Protein AF-A0A822E189-F1 (afdb_monomer_lite)

pLDDT: mean 91.81, std 8.19, range [58.28, 98.31]

Foldseek 3Di:
DVLLVVLVVVVVPDDDAREDDDDADLVVLVVVVVSPHPYYHYPNVVSNVVSCVVVVHDDDDPPDDDDDDPDQAADQAFWWWAFDVFWIWTPGAYAAQWAWAWEDPDPRGITTDTDGFDPVDPCNGVPDRDLVSNVRNVHISGRD

Structure (mmCIF, N/CA/C/O backbone):
data_AF-A0A822E189-F1
#
_entry.id   AF-A0A822E189-F1
#
loop_
_atom_site.group_PDB
_atom_site.id
_atom_site.type_symbol
_atom_site.label_atom_id
_atom_site.label_alt_id
_atom_site.label_comp_id
_atom_site.label_asym_id
_atom_site.label_entity_id
_atom_site.label_seq_id
_atom_site.pdbx_PDB_ins_code
_atom_site.Cartn_x
_atom_site.Cartn_y
_atom_site.Cartn_z
_atom_site.occupancy
_atom_site.B_iso_or_equiv
_atom_site.auth_seq_id
_atom_site.auth_comp_id
_atom_site.auth_asym_id
_atom_site.auth_atom_id
_atom_site.pdbx_PDB_model_num
ATOM 1 N N . THR A 1 1 ? -24.308 -8.164 5.804 1.00 79.94 1 THR A N 1
ATOM 2 C CA . THR A 1 1 ? -24.429 -6.804 5.220 1.00 79.94 1 THR A CA 1
ATOM 3 C C . THR A 1 1 ? -23.172 -6.501 4.416 1.00 79.94 1 THR A C 1
ATOM 5 O O . THR A 1 1 ? -22.226 -7.279 4.508 1.00 79.94 1 THR A O 1
ATOM 8 N N . GLY A 1 2 ? -23.128 -5.409 3.641 1.00 88.56 2 GLY A N 1
ATOM 9 C CA . GLY A 1 2 ? -21.938 -5.063 2.842 1.00 88.56 2 GLY A CA 1
ATOM 10 C C . GLY A 1 2 ? -20.658 -4.938 3.682 1.00 88.56 2 GLY A C 1
ATOM 11 O O . GLY A 1 2 ? -19.605 -5.427 3.291 1.00 88.56 2 GLY A O 1
ATOM 12 N N . ILE A 1 3 ? -20.764 -4.406 4.904 1.00 92.38 3 ILE A N 1
ATOM 13 C CA . ILE A 1 3 ? -19.620 -4.306 5.821 1.00 92.38 3 ILE A CA 1
ATOM 14 C C . ILE A 1 3 ? -19.108 -5.677 6.292 1.00 92.38 3 ILE A C 1
ATOM 16 O O . ILE A 1 3 ? -17.900 -5.868 6.369 1.00 92.38 3 ILE A O 1
ATOM 20 N N . SER A 1 4 ? -19.983 -6.665 6.524 1.00 92.81 4 SER A N 1
ATOM 21 C CA . SER A 1 4 ? -19.558 -8.035 6.866 1.00 92.81 4 SER A CA 1
ATOM 22 C C . SER A 1 4 ? -18.745 -8.674 5.738 1.00 92.81 4 SER A C 1
ATOM 24 O O . SER A 1 4 ? -17.729 -9.311 5.998 1.00 92.81 4 SER A O 1
ATOM 26 N N . GLN A 1 5 ? -19.164 -8.469 4.485 1.00 93.50 5 GLN A N 1
ATOM 27 C CA . GLN A 1 5 ? -18.428 -8.948 3.312 1.00 93.50 5 GLN A CA 1
ATOM 28 C C . GLN A 1 5 ? -17.076 -8.241 3.178 1.00 93.50 5 GLN A C 1
ATOM 30 O O . GLN A 1 5 ? -16.071 -8.901 2.944 1.00 93.50 5 GLN A O 1
ATOM 35 N N . SER A 1 6 ? -17.033 -6.925 3.401 1.00 92.06 6 SER A N 1
ATOM 36 C CA . SER A 1 6 ? -15.792 -6.139 3.363 1.00 92.06 6 SER A CA 1
ATOM 37 C C . SER A 1 6 ? -14.783 -6.597 4.422 1.00 92.06 6 SER A C 1
ATOM 39 O O . SER A 1 6 ? -13.588 -6.722 4.148 1.00 92.06 6 SER A O 1
ATOM 41 N N . VAL A 1 7 ? -15.252 -6.892 5.641 1.00 94.12 7 VAL A N 1
ATOM 42 C CA . VAL A 1 7 ? -14.399 -7.423 6.715 1.00 94.12 7 VAL A CA 1
ATOM 43 C C . VAL A 1 7 ? -13.891 -8.825 6.387 1.00 94.12 7 VAL A C 1
ATOM 45 O O . VAL A 1 7 ? -12.692 -9.069 6.514 1.00 94.12 7 VAL A O 1
ATOM 48 N N . ALA A 1 8 ? -14.752 -9.710 5.879 1.00 92.44 8 ALA A N 1
ATOM 49 C CA . ALA A 1 8 ? -14.339 -11.040 5.434 1.00 92.44 8 ALA A CA 1
ATOM 50 C C . ALA A 1 8 ? -13.317 -10.978 4.285 1.00 92.44 8 ALA A C 1
ATOM 52 O O . ALA A 1 8 ? -12.293 -11.655 4.329 1.00 92.44 8 ALA A O 1
ATOM 53 N N . GLY A 1 9 ? -13.545 -10.118 3.289 1.00 91.06 9 GLY A N 1
ATOM 54 C CA . GLY A 1 9 ? -12.630 -9.916 2.167 1.00 91.06 9 GLY A CA 1
ATOM 55 C C . GLY A 1 9 ? -11.254 -9.432 2.619 1.00 91.06 9 GLY A C 1
ATOM 56 O O . GLY A 1 9 ? -10.228 -9.952 2.184 1.00 91.06 9 GLY A O 1
ATOM 57 N N . LYS A 1 10 ? -11.215 -8.496 3.570 1.00 88.75 10 LYS A N 1
ATOM 58 C CA . LYS A 1 10 ? -9.965 -8.033 4.175 1.00 88.75 10 LYS A CA 1
ATOM 59 C C . LYS A 1 10 ? -9.236 -9.130 4.948 1.00 88.75 10 LYS A C 1
ATOM 61 O O . LYS A 1 10 ? -8.020 -9.239 4.818 1.00 88.75 10 LYS A O 1
ATOM 66 N N . ALA A 1 11 ? -9.959 -9.938 5.725 1.00 86.62 11 ALA A N 1
ATOM 67 C CA . ALA A 1 11 ? -9.387 -11.100 6.406 1.00 86.62 11 ALA A CA 1
ATOM 68 C C . ALA A 1 11 ? -8.828 -12.133 5.406 1.00 86.62 11 ALA A C 1
ATOM 70 O O . ALA A 1 11 ? -7.838 -12.794 5.698 1.00 86.62 11 ALA A O 1
ATOM 71 N N . ALA A 1 12 ? -9.403 -12.205 4.201 1.00 89.19 12 ALA A N 1
ATOM 72 C CA . ALA A 1 12 ? -8.918 -13.007 3.078 1.00 89.19 12 ALA A CA 1
ATOM 73 C C . ALA A 1 12 ? -7.797 -12.333 2.251 1.00 89.19 12 ALA A C 1
ATOM 75 O O . ALA A 1 12 ? -7.425 -12.841 1.195 1.00 89.19 12 ALA A O 1
ATOM 76 N N . GLY A 1 13 ? -7.251 -11.199 2.703 1.00 81.06 13 GLY A N 1
ATOM 77 C CA . GLY A 1 13 ? -6.110 -10.531 2.069 1.00 81.06 13 GLY A CA 1
ATOM 78 C C . GLY A 1 13 ? -6.461 -9.437 1.059 1.00 81.06 13 GLY A C 1
ATOM 79 O O . GLY A 1 13 ? -5.559 -8.888 0.432 1.00 81.06 13 GLY A O 1
ATOM 80 N N . GLN A 1 14 ? -7.736 -9.065 0.903 1.00 84.25 14 GLN A N 1
ATOM 81 C CA . GLN A 1 14 ? -8.094 -7.923 0.058 1.00 84.25 14 GLN A CA 1
ATOM 82 C C . GLN A 1 14 ? -7.560 -6.609 0.643 1.00 84.25 14 GLN A C 1
ATOM 84 O O . GLN A 1 14 ? -7.594 -6.361 1.852 1.00 84.25 14 GLN A O 1
ATOM 89 N N . HIS A 1 15 ? -7.091 -5.723 -0.230 1.00 80.75 15 HIS A N 1
ATOM 90 C CA . HIS A 1 15 ? -6.646 -4.393 0.163 1.00 80.75 15 HIS A CA 1
ATOM 91 C C . HIS A 1 15 ? -7.840 -3.435 0.230 1.00 80.75 15 HIS A C 1
ATOM 93 O O . HIS A 1 15 ? -8.680 -3.404 -0.662 1.00 80.75 15 HIS A O 1
ATOM 99 N N . GLY A 1 16 ? -7.917 -2.659 1.307 1.00 81.12 16 GLY A N 1
ATOM 100 C CA . GLY A 1 16 ? -9.051 -1.787 1.602 1.00 81.12 16 GLY A CA 1
ATOM 101 C C . GLY A 1 16 ? -9.121 -1.457 3.089 1.00 81.12 16 GLY A C 1
ATOM 102 O O . GLY A 1 16 ? -8.596 -2.216 3.918 1.00 81.12 16 GLY A O 1
ATOM 103 N N . MET A 1 17 ? -9.722 -0.309 3.403 1.00 85.19 17 MET A N 1
ATOM 104 C CA . MET A 1 17 ? -10.066 0.087 4.766 1.00 85.19 17 MET A CA 1
ATOM 105 C C . MET A 1 17 ? -11.552 -0.163 4.992 1.00 85.19 17 MET A C 1
ATOM 107 O O . MET A 1 17 ? -12.384 0.304 4.220 1.00 85.19 17 MET A O 1
ATOM 111 N N . ASN A 1 18 ? -11.881 -0.852 6.079 1.00 91.69 18 ASN A N 1
ATOM 112 C CA . ASN A 1 18 ? -13.267 -1.106 6.453 1.00 91.69 18 ASN A CA 1
ATOM 113 C C . ASN A 1 18 ? -13.635 -0.199 7.620 1.00 91.69 18 ASN A C 1
ATOM 115 O O . ASN A 1 18 ? -13.180 -0.431 8.739 1.00 91.69 18 ASN A O 1
ATOM 119 N N . TYR A 1 19 ? -14.456 0.817 7.378 1.00 93.81 19 TYR A N 1
ATOM 120 C CA . TYR A 1 19 ? -14.950 1.704 8.427 1.00 93.81 19 TYR A CA 1
ATOM 121 C C . TYR A 1 19 ? -16.462 1.886 8.324 1.00 93.81 19 TYR A C 1
ATOM 123 O O . TYR A 1 19 ? -17.064 1.638 7.279 1.00 93.81 19 TYR A O 1
ATOM 131 N N . ILE A 1 20 ? -17.083 2.295 9.427 1.00 94.88 20 ILE A N 1
ATOM 132 C CA . ILE A 1 20 ? -18.528 2.504 9.509 1.00 94.88 20 ILE A CA 1
ATOM 133 C C . ILE A 1 20 ? -18.855 3.853 10.147 1.00 94.88 20 ILE A C 1
ATOM 135 O O . ILE A 1 20 ? -18.176 4.303 11.072 1.00 94.88 20 ILE A O 1
ATOM 139 N N . TRP A 1 21 ? -19.901 4.495 9.633 1.00 92.81 21 TRP A N 1
ATOM 140 C CA . TRP A 1 21 ? -20.353 5.821 10.037 1.00 92.81 21 TRP A CA 1
ATOM 141 C C . TRP A 1 21 ? -21.891 5.913 9.965 1.00 92.81 21 TRP A C 1
ATOM 143 O O . TRP A 1 21 ? -22.510 5.163 9.215 1.00 92.81 21 TRP A O 1
ATOM 153 N N . THR A 1 22 ? -22.567 6.777 10.723 1.00 95.62 22 THR A N 1
ATOM 154 C CA . THR A 1 22 ? -22.139 7.351 12.011 1.00 95.62 22 THR A CA 1
ATOM 155 C C . THR A 1 22 ? -22.736 6.501 13.129 1.00 95.62 22 THR A C 1
ATOM 157 O O . THR A 1 22 ? -23.950 6.303 13.176 1.00 95.62 22 THR A O 1
ATOM 160 N N . LEU A 1 23 ? -21.904 5.968 14.026 1.00 95.88 23 LEU A N 1
ATOM 161 C CA . LEU A 1 23 ? -22.376 5.135 15.136 1.00 95.88 23 LEU A CA 1
ATOM 162 C C . LEU A 1 23 ? -22.300 5.899 16.450 1.00 95.88 23 LEU A C 1
ATOM 164 O O . LEU A 1 23 ? -21.212 6.102 16.966 1.00 95.88 23 LEU A O 1
ATOM 168 N N . ASP A 1 24 ? -23.444 6.237 17.039 1.00 97.56 24 ASP A N 1
ATOM 169 C CA . ASP A 1 24 ? -23.499 6.944 18.332 1.00 97.56 24 ASP A CA 1
ATOM 170 C C . ASP A 1 24 ? -23.995 6.059 19.489 1.00 97.56 24 ASP A C 1
ATOM 172 O O . ASP A 1 24 ? -23.902 6.424 20.662 1.00 97.56 24 ASP A O 1
ATOM 176 N N . LYS A 1 25 ? -24.475 4.846 19.181 1.00 97.88 25 LYS A N 1
ATOM 177 C CA . LYS A 1 25 ? -24.957 3.867 20.164 1.00 97.88 25 LYS A CA 1
ATOM 178 C C . LYS A 1 25 ? -23.843 2.898 20.572 1.00 97.88 25 LYS A C 1
ATOM 180 O O . LYS A 1 25 ? -23.323 2.165 19.730 1.00 97.88 25 LYS A O 1
ATOM 185 N N . LYS A 1 26 ? -23.559 2.801 21.881 1.00 97.62 26 LYS A N 1
ATOM 186 C CA . LYS A 1 26 ? -22.520 1.910 22.452 1.00 97.62 26 LYS A CA 1
ATOM 187 C C . LYS A 1 26 ? -22.630 0.462 21.963 1.00 97.62 26 LYS A C 1
ATOM 189 O O . LYS A 1 26 ? -21.626 -0.140 21.599 1.00 97.62 26 LYS A O 1
ATOM 194 N N . SER A 1 27 ? -23.839 -0.107 21.956 1.00 97.62 27 SER A N 1
ATOM 195 C CA . SER A 1 27 ? -24.045 -1.506 21.552 1.00 97.62 27 SER A CA 1
ATOM 196 C C . SER A 1 27 ? -23.746 -1.730 20.069 1.00 97.62 27 SER A C 1
ATOM 198 O O . SER A 1 27 ? -23.176 -2.755 19.706 1.00 97.62 27 SER A O 1
ATOM 200 N N . SER A 1 28 ? -24.074 -0.755 19.217 1.00 96.88 28 SER A N 1
ATOM 201 C CA . SER A 1 28 ? -23.742 -0.800 17.794 1.00 96.88 28 SER A CA 1
ATOM 202 C C . SER A 1 28 ? -22.234 -0.694 17.587 1.00 96.88 28 SER A C 1
ATOM 204 O O . SER A 1 28 ? -21.678 -1.522 16.878 1.00 96.88 28 SER A O 1
ATOM 206 N N . MET A 1 29 ? -21.557 0.246 18.260 1.00 97.50 29 MET A N 1
ATOM 207 C CA . MET A 1 29 ? -20.091 0.336 18.215 1.00 97.50 29 MET A CA 1
ATOM 208 C C . MET A 1 29 ? -19.442 -0.999 18.595 1.00 97.50 29 MET A C 1
ATOM 210 O O . MET A 1 29 ? -18.617 -1.501 17.841 1.00 97.50 29 MET A O 1
ATOM 214 N N . ARG A 1 30 ? -19.863 -1.608 19.715 1.00 97.38 30 ARG A N 1
ATOM 215 C CA . ARG A 1 30 ? -19.344 -2.909 20.170 1.00 97.38 30 ARG A CA 1
ATOM 216 C C . ARG A 1 30 ? -19.500 -3.980 19.095 1.00 97.38 30 ARG A C 1
ATOM 218 O O . ARG A 1 30 ? -18.518 -4.625 18.756 1.00 97.38 30 ARG A O 1
ATOM 225 N N . THR A 1 31 ? -20.700 -4.099 18.531 1.00 96.81 31 THR A N 1
ATOM 226 C CA . THR A 1 31 ? -21.009 -5.093 17.490 1.00 96.81 31 THR A CA 1
ATOM 227 C C . THR A 1 31 ? -20.049 -4.979 16.303 1.00 96.81 31 THR A C 1
ATOM 229 O O . THR A 1 31 ? -19.565 -5.982 15.793 1.00 96.81 31 THR A O 1
ATOM 232 N N . TYR A 1 32 ? -19.743 -3.756 15.859 1.00 96.44 32 TYR A N 1
ATOM 233 C CA . TYR A 1 32 ? -18.857 -3.553 14.712 1.00 96.44 32 TYR A CA 1
ATOM 234 C C . TYR A 1 32 ? -17.369 -3.674 15.059 1.00 96.44 32 TYR A C 1
ATOM 236 O O . TYR A 1 32 ? -16.603 -4.143 14.218 1.00 96.44 32 TYR A O 1
ATOM 244 N N . ILE A 1 33 ? -16.961 -3.330 16.285 1.00 95.19 33 ILE A N 1
ATOM 245 C CA . ILE A 1 33 ? -15.609 -3.636 16.779 1.00 95.19 33 ILE A CA 1
ATOM 246 C C . ILE A 1 33 ? -15.401 -5.156 16.809 1.00 95.19 33 ILE A C 1
ATOM 248 O O . ILE A 1 33 ? -14.406 -5.634 16.278 1.00 95.19 33 ILE A O 1
ATOM 252 N N . GLU A 1 34 ? -16.355 -5.914 17.359 1.00 95.19 34 GLU A N 1
ATOM 253 C CA . GLU A 1 34 ? -16.320 -7.387 17.397 1.00 95.19 34 GLU A CA 1
ATOM 254 C C . GLU A 1 34 ? -16.336 -8.003 15.997 1.00 95.19 34 GLU A C 1
ATOM 256 O O . GLU A 1 34 ? -15.666 -9.004 15.758 1.00 95.19 34 GLU A O 1
ATOM 261 N N . LEU A 1 35 ? -17.048 -7.380 15.053 1.00 95.31 35 LEU A N 1
ATOM 262 C CA . LEU A 1 35 ? -17.024 -7.801 13.655 1.00 95.31 35 LEU A CA 1
ATOM 263 C C . LEU A 1 35 ? -15.629 -7.655 13.030 1.00 95.31 35 LEU A C 1
ATOM 265 O O . LEU A 1 35 ? -15.321 -8.409 12.116 1.00 95.31 35 LEU A O 1
ATOM 269 N N . GLY A 1 36 ? -14.803 -6.711 13.496 1.00 93.31 36 GLY A N 1
ATOM 270 C CA . GLY A 1 36 ? -13.459 -6.456 12.970 1.00 93.31 36 GLY A CA 1
ATOM 271 C C . GLY A 1 36 ? -13.362 -5.270 12.006 1.00 93.31 36 GLY A C 1
ATOM 272 O O . GLY A 1 36 ? -12.503 -5.262 11.120 1.00 93.31 36 GLY A O 1
ATOM 273 N N . VAL A 1 37 ? -14.233 -4.258 12.133 1.00 94.75 37 VAL A N 1
ATOM 274 C CA . VAL A 1 37 ? -14.027 -2.996 11.399 1.00 94.75 37 VAL A CA 1
ATOM 275 C C . VAL A 1 37 ? -12.755 -2.294 11.890 1.00 94.75 37 VAL A C 1
ATOM 277 O O . VAL A 1 37 ? -12.406 -2.357 13.064 1.00 94.75 37 VAL A O 1
ATOM 280 N N . GLN A 1 38 ? -12.068 -1.592 10.992 1.00 92.19 38 GLN A N 1
ATOM 281 C CA . GLN A 1 38 ? -10.841 -0.845 11.299 1.00 92.19 38 GLN A CA 1
ATOM 282 C C . GLN A 1 38 ? -11.110 0.596 11.727 1.00 92.19 38 GLN A C 1
ATOM 284 O O . GLN A 1 38 ? -10.235 1.226 12.312 1.00 92.19 38 GLN A O 1
ATOM 289 N N . GLY A 1 39 ? -12.300 1.127 11.435 1.00 93.62 39 GLY A N 1
ATOM 290 C CA . GLY A 1 39 ? -12.665 2.496 11.782 1.00 93.62 39 GLY A CA 1
ATOM 291 C C . GLY A 1 39 ? -14.125 2.638 12.195 1.00 93.62 39 GLY A C 1
ATOM 292 O O . GLY A 1 39 ? -15.021 2.047 11.592 1.00 93.62 39 GLY A O 1
ATOM 293 N N . ILE A 1 40 ? -14.363 3.467 13.210 1.00 95.19 40 ILE A N 1
ATOM 294 C CA . ILE A 1 40 ? -15.693 3.939 13.598 1.00 95.19 40 ILE A CA 1
ATOM 295 C C . ILE A 1 40 ? -15.679 5.459 13.545 1.00 95.19 40 ILE A C 1
ATOM 297 O O . ILE A 1 40 ? -14.847 6.097 14.187 1.00 95.19 40 ILE A O 1
ATOM 301 N N . VAL A 1 41 ? -16.637 6.028 12.823 1.00 96.88 41 VAL A N 1
ATOM 302 C CA . VAL A 1 41 ? -16.921 7.463 12.841 1.00 96.88 41 VAL A CA 1
ATOM 303 C C . VAL A 1 41 ? -18.130 7.693 13.745 1.00 96.88 41 VAL A C 1
ATOM 305 O O . VAL A 1 41 ? -19.163 7.033 13.602 1.00 96.88 41 VAL A O 1
ATOM 308 N N . THR A 1 42 ? -17.989 8.596 14.713 1.00 97.62 42 THR A N 1
ATOM 309 C CA . THR A 1 42 ? -18.978 8.840 15.770 1.00 97.62 42 THR A CA 1
ATOM 310 C C . THR A 1 42 ? -18.970 10.300 16.205 1.00 97.62 42 THR A C 1
ATOM 312 O O . THR A 1 42 ? -17.921 10.940 16.217 1.00 97.62 42 THR A O 1
ATOM 315 N N . ASN A 1 43 ? -20.124 10.794 16.646 1.00 98.31 43 ASN A N 1
ATOM 316 C CA . ASN A 1 43 ? -20.252 12.057 17.369 1.00 98.31 43 ASN A CA 1
ATOM 317 C C . ASN A 1 43 ? -19.996 11.889 18.882 1.00 98.31 43 ASN A C 1
ATOM 319 O O . ASN A 1 43 ? -19.948 12.863 19.628 1.00 98.31 43 ASN A O 1
ATOM 323 N N . ARG A 1 44 ? -19.857 10.651 19.373 1.00 97.81 44 ARG A N 1
ATOM 324 C CA . ARG A 1 44 ? -19.688 10.291 20.790 1.00 97.81 44 ARG A CA 1
ATOM 325 C C . ARG A 1 44 ? -18.278 9.755 21.050 1.00 97.81 44 ARG A C 1
ATOM 327 O O . ARG A 1 44 ? -18.105 8.611 21.471 1.00 97.81 44 ARG A O 1
ATOM 334 N N . VAL A 1 45 ? -17.269 10.593 20.813 1.00 95.56 45 VAL A N 1
ATOM 335 C CA . VAL A 1 45 ? -15.843 10.214 20.869 1.00 95.56 45 VAL A CA 1
ATOM 336 C C . VAL A 1 45 ? -15.443 9.616 22.223 1.00 95.56 45 VAL A C 1
ATOM 338 O O . VAL A 1 45 ? -14.813 8.560 22.255 1.00 95.56 45 VAL A O 1
ATOM 341 N N . ASP A 1 46 ? -15.876 10.211 23.339 1.00 96.94 46 ASP A N 1
ATOM 342 C CA . ASP A 1 46 ? -15.566 9.694 24.683 1.00 96.94 46 ASP A CA 1
ATOM 343 C C . ASP A 1 46 ? -16.119 8.284 24.907 1.00 96.94 46 ASP A C 1
ATOM 345 O O . ASP A 1 46 ? -15.437 7.408 25.438 1.00 96.94 46 ASP A O 1
ATOM 349 N N . LEU A 1 47 ? -17.343 8.033 24.435 1.00 97.50 47 LEU A N 1
ATOM 350 C CA . LEU A 1 47 ? -17.983 6.725 24.543 1.00 97.50 47 LEU A CA 1
ATOM 351 C C . LEU A 1 47 ? -17.222 5.667 23.738 1.00 97.50 47 LEU A C 1
ATOM 353 O O . LEU A 1 47 ? -17.003 4.563 24.241 1.00 97.50 47 LEU A O 1
ATOM 357 N N . ALA A 1 48 ? -16.812 6.001 22.511 1.00 96.44 48 ALA A N 1
ATOM 358 C CA . ALA A 1 48 ? -16.024 5.109 21.668 1.00 96.44 48 ALA A CA 1
ATOM 359 C C . ALA A 1 48 ? -14.644 4.825 22.277 1.00 96.44 48 ALA A C 1
ATOM 361 O O . ALA A 1 48 ? -14.229 3.667 22.321 1.00 96.44 48 ALA A O 1
ATOM 362 N N . LYS A 1 49 ? -13.974 5.847 22.827 1.00 96.00 49 LYS A N 1
ATOM 363 C CA . LYS A 1 49 ? -12.691 5.717 23.531 1.00 96.00 49 LYS A CA 1
ATOM 364 C C . LYS A 1 49 ? -12.797 4.768 24.726 1.00 96.00 49 LYS A C 1
ATOM 366 O O . LYS A 1 49 ? -12.031 3.810 24.816 1.00 96.00 49 LYS A O 1
ATOM 371 N N . THR A 1 50 ? -13.753 5.000 25.629 1.00 97.31 50 THR A N 1
ATOM 372 C CA . THR A 1 50 ? -13.952 4.147 26.812 1.00 97.31 50 THR A CA 1
ATOM 373 C C . THR A 1 50 ? -14.308 2.719 26.416 1.00 97.31 50 THR A C 1
ATOM 375 O O . THR A 1 50 ? -13.800 1.772 27.014 1.00 97.31 50 THR A O 1
ATOM 378 N N . LEU A 1 51 ? -15.155 2.544 25.396 1.00 97.31 51 LEU A N 1
ATOM 379 C CA . LEU A 1 51 ? -15.514 1.219 24.904 1.00 97.31 51 LEU A CA 1
ATOM 380 C C . LEU A 1 51 ? -14.295 0.484 24.332 1.00 97.31 51 LEU A C 1
ATOM 382 O O . LEU A 1 51 ? -14.054 -0.648 24.740 1.00 97.31 51 LEU A O 1
ATOM 386 N N . ALA A 1 52 ? -13.511 1.122 23.460 1.00 95.69 52 ALA A N 1
ATOM 387 C CA . ALA A 1 52 ? -12.316 0.530 22.865 1.00 95.69 52 ALA A CA 1
ATOM 388 C C . ALA A 1 52 ? -11.316 0.056 23.934 1.00 95.69 52 ALA A C 1
ATOM 390 O O . ALA A 1 52 ? -10.890 -1.097 23.902 1.00 95.69 52 ALA A O 1
ATOM 391 N N . ILE A 1 53 ? -11.029 0.898 24.935 1.00 95.75 53 ILE A N 1
ATOM 392 C CA . ILE A 1 53 ? -10.163 0.540 26.071 1.00 95.75 53 ILE A CA 1
ATOM 393 C C . ILE A 1 53 ? -10.756 -0.636 26.859 1.00 95.75 53 ILE A C 1
ATOM 395 O O . ILE A 1 53 ? -10.043 -1.587 27.168 1.00 95.75 53 ILE A O 1
ATOM 399 N N . SER A 1 54 ? -12.065 -0.618 27.145 1.00 97.12 54 SER A N 1
ATOM 400 C CA . SER A 1 54 ? -12.732 -1.718 27.865 1.00 97.12 54 SER A CA 1
ATOM 401 C C . SER A 1 54 ? -12.720 -3.046 27.102 1.00 97.12 54 SER A C 1
ATOM 403 O O . SER A 1 54 ? -12.847 -4.103 27.709 1.00 97.12 54 SER A O 1
ATOM 405 N N . MET A 1 55 ? -12.564 -2.992 25.777 1.00 96.31 55 MET A N 1
ATOM 406 C CA . MET A 1 55 ? -12.433 -4.154 24.897 1.00 96.31 55 MET A CA 1
ATOM 407 C C . MET A 1 55 ? -10.966 -4.562 24.677 1.00 96.31 55 MET A C 1
ATOM 409 O O . MET A 1 55 ? -10.690 -5.419 23.845 1.00 96.31 55 MET A O 1
ATOM 413 N N . GLY A 1 56 ? -10.018 -3.959 25.404 1.00 95.50 56 GLY A N 1
ATOM 414 C CA . GLY A 1 56 ? -8.596 -4.301 25.338 1.00 95.50 56 GLY A CA 1
ATOM 415 C C . GLY A 1 56 ? -7.840 -3.691 24.155 1.00 95.50 56 GLY A C 1
ATOM 416 O O . GLY A 1 56 ? -6.681 -4.042 23.932 1.00 95.50 56 GLY A O 1
ATOM 417 N N . LEU A 1 57 ? -8.450 -2.772 23.397 1.00 92.88 57 LEU A N 1
ATOM 418 C CA . LEU A 1 57 ? -7.762 -2.079 22.309 1.00 92.88 57 LEU A CA 1
ATOM 419 C C . LEU A 1 57 ? -6.780 -1.047 22.872 1.00 92.88 57 LEU A C 1
ATOM 421 O O . LEU A 1 57 ? -7.131 -0.211 23.708 1.00 92.88 57 LEU A O 1
ATOM 425 N N . LYS A 1 58 ? -5.543 -1.076 22.368 1.00 90.44 58 LYS A N 1
ATOM 426 C CA . LYS A 1 58 ? -4.526 -0.063 22.667 1.00 90.44 58 LYS A CA 1
ATOM 427 C C . LYS A 1 58 ? -4.706 1.120 21.725 1.00 90.44 58 LYS A C 1
ATOM 429 O O . LYS A 1 58 ? -4.609 0.966 20.511 1.00 90.44 58 LYS A O 1
ATOM 434 N N . LEU A 1 59 ? -4.966 2.293 22.289 1.00 88.88 59 LEU A N 1
ATOM 435 C CA . LEU A 1 59 ? -5.087 3.526 21.520 1.00 88.88 59 LEU A CA 1
ATOM 436 C C . LEU A 1 59 ? -3.706 4.153 21.325 1.00 88.88 59 LEU A C 1
ATOM 438 O O . LEU A 1 59 ? -2.938 4.264 22.281 1.00 88.88 59 LEU A O 1
ATOM 442 N N . ALA A 1 60 ? -3.411 4.572 20.096 1.00 87.75 60 ALA A N 1
ATOM 443 C CA . ALA A 1 60 ? -2.201 5.323 19.795 1.00 87.75 60 ALA A CA 1
ATOM 444 C C . ALA A 1 60 ? -2.232 6.697 20.486 1.00 87.75 60 ALA A C 1
ATOM 446 O O . ALA A 1 60 ? -3.266 7.366 20.543 1.00 87.75 60 ALA A O 1
ATOM 447 N N . THR A 1 61 ? -1.085 7.116 21.005 1.00 87.25 61 THR A N 1
ATOM 448 C CA . THR A 1 61 ? -0.834 8.475 21.499 1.00 87.25 61 THR A CA 1
ATOM 449 C C . THR A 1 61 ? -0.240 9.337 20.381 1.00 87.25 61 THR A C 1
ATOM 451 O O . THR A 1 61 ? 0.286 8.790 19.413 1.00 87.25 61 THR A O 1
ATOM 454 N N . PRO A 1 62 ? -0.220 10.677 20.516 1.00 84.62 62 PRO A N 1
ATOM 455 C CA . PRO A 1 62 ? 0.483 11.545 19.564 1.00 84.62 62 PRO A CA 1
ATOM 456 C C . PRO A 1 62 ? 1.971 11.201 19.378 1.00 84.62 62 PRO A C 1
ATOM 458 O O . PRO A 1 62 ? 2.541 11.477 18.332 1.00 84.62 62 PRO A O 1
ATOM 461 N N . SER A 1 63 ? 2.596 10.588 20.386 1.00 85.88 63 SER A N 1
ATOM 462 C CA . SER A 1 63 ? 3.986 10.119 20.355 1.00 85.88 63 SER A CA 1
ATOM 463 C C . SER A 1 63 ? 4.167 8.709 19.781 1.00 85.88 63 SER A C 1
ATOM 465 O O . SER A 1 63 ? 5.298 8.244 19.657 1.00 85.88 63 SER A O 1
ATOM 467 N N . SER A 1 64 ? 3.083 7.998 19.469 1.00 86.50 64 SER A N 1
ATOM 468 C CA . SER A 1 64 ? 3.166 6.650 18.908 1.00 86.50 64 SER A CA 1
ATOM 469 C C . SER A 1 64 ? 3.649 6.709 17.460 1.00 86.50 64 SER A C 1
ATOM 471 O O . SER A 1 64 ? 3.118 7.476 16.658 1.00 86.50 64 SER A O 1
ATOM 473 N N . SER A 1 65 ? 4.629 5.875 17.103 1.00 83.56 65 SER A N 1
ATOM 474 C CA . SER A 1 65 ? 5.052 5.736 15.711 1.00 83.56 65 SER A CA 1
ATOM 475 C C . SER A 1 65 ? 3.945 5.071 14.894 1.00 83.56 65 SER A C 1
ATOM 477 O O . SER A 1 65 ? 3.441 4.001 15.239 1.00 83.56 65 SER A O 1
ATOM 479 N N . ILE A 1 66 ? 3.552 5.717 13.798 1.00 78.38 66 ILE A N 1
ATOM 480 C CA . ILE A 1 66 ? 2.647 5.123 12.817 1.00 78.38 66 ILE A CA 1
ATOM 481 C C . ILE A 1 66 ? 3.530 4.392 11.802 1.00 78.38 66 ILE A C 1
ATOM 483 O O . ILE A 1 66 ? 4.364 5.043 11.166 1.00 78.38 66 ILE A O 1
ATOM 487 N N . PRO A 1 67 ? 3.409 3.060 11.656 1.00 73.38 67 PRO A N 1
ATOM 488 C CA . PRO A 1 67 ? 4.192 2.339 10.665 1.00 73.38 67 PRO A CA 1
ATOM 489 C C . PRO A 1 67 ? 3.850 2.864 9.269 1.00 73.38 67 PRO A C 1
ATOM 491 O O . PRO A 1 67 ? 2.682 3.100 8.953 1.00 73.38 67 PRO A O 1
ATOM 494 N N . VAL A 1 68 ? 4.875 3.041 8.434 1.00 71.12 68 VAL A N 1
ATOM 495 C CA . VAL A 1 68 ? 4.687 3.420 7.030 1.00 71.12 68 VAL A CA 1
ATOM 496 C C . VAL A 1 68 ? 3.816 2.363 6.359 1.00 71.12 68 VAL A C 1
ATOM 498 O O . VAL A 1 68 ? 4.004 1.164 6.575 1.00 71.12 68 VAL A O 1
ATOM 501 N N . ALA A 1 69 ? 2.846 2.805 5.558 1.00 65.62 69 ALA A N 1
ATOM 502 C CA . ALA A 1 69 ? 2.038 1.899 4.759 1.00 65.62 69 ALA A CA 1
ATOM 503 C C . ALA A 1 69 ? 2.964 1.079 3.846 1.00 65.62 69 ALA A C 1
ATOM 505 O O . ALA A 1 69 ? 3.599 1.621 2.950 1.00 65.62 69 ALA A O 1
ATOM 506 N N . THR A 1 70 ? 3.048 -0.229 4.080 1.00 58.28 70 THR A N 1
ATOM 507 C CA . THR A 1 70 ? 3.926 -1.136 3.322 1.00 58.28 70 THR A CA 1
ATOM 508 C C . THR A 1 70 ? 3.291 -1.651 2.032 1.00 58.28 70 THR A C 1
ATOM 510 O O . THR A 1 70 ? 3.935 -2.359 1.264 1.00 58.28 70 THR A O 1
ATOM 513 N N . ALA A 1 71 ? 2.020 -1.326 1.786 1.00 60.22 71 ALA A N 1
ATOM 514 C CA . ALA A 1 71 ? 1.300 -1.743 0.592 1.00 60.22 71 ALA A CA 1
ATOM 515 C C . ALA A 1 71 ? 1.430 -0.687 -0.514 1.00 60.22 71 ALA A C 1
ATOM 517 O O . ALA A 1 71 ? 0.557 0.165 -0.674 1.00 60.22 71 ALA A O 1
ATOM 518 N N . SER A 1 72 ? 2.499 -0.769 -1.303 1.00 59.88 72 SER A N 1
ATOM 519 C CA . SER A 1 72 ? 2.543 -0.188 -2.643 1.00 59.88 72 SER A CA 1
ATOM 520 C C . SER A 1 72 ? 1.798 -1.133 -3.584 1.00 59.88 72 SER A C 1
ATOM 522 O O . SER A 1 72 ? 2.298 -2.190 -3.958 1.00 59.88 72 SER A O 1
ATOM 524 N N . LEU A 1 73 ? 0.548 -0.801 -3.915 1.00 63.34 73 LEU A N 1
ATOM 525 C CA . LEU A 1 73 ? -0.184 -1.528 -4.951 1.00 63.34 73 LEU 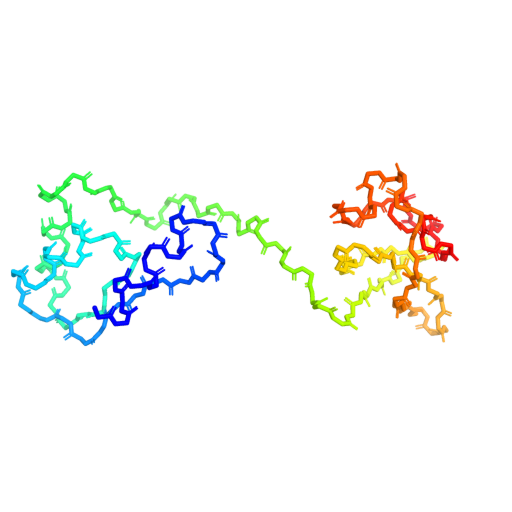A CA 1
ATOM 526 C C . LEU A 1 73 ? 0.274 -1.007 -6.309 1.00 63.34 73 LEU A C 1
ATOM 528 O O . LEU A 1 73 ? -0.040 0.143 -6.624 1.00 63.34 73 LEU A O 1
ATOM 532 N N . PRO A 1 74 ? 0.955 -1.815 -7.138 1.00 65.88 74 PRO A N 1
ATOM 533 C CA . PRO A 1 74 ? 1.254 -1.403 -8.493 1.00 65.88 74 PRO A CA 1
ATOM 534 C C . PRO A 1 74 ? -0.069 -1.139 -9.212 1.00 65.88 74 PRO A C 1
ATOM 536 O O . PRO A 1 74 ? -0.971 -1.979 -9.218 1.00 65.88 74 PRO A O 1
ATOM 539 N N . SER A 1 75 ? -0.215 0.044 -9.802 1.00 72.75 75 SER A N 1
ATOM 540 C CA . SER A 1 75 ? -1.280 0.308 -10.765 1.00 72.75 75 SER A CA 1
ATOM 541 C C . SER A 1 75 ? -1.390 -0.845 -11.778 1.00 72.75 75 SER A C 1
ATOM 543 O O . SER A 1 75 ? -0.378 -1.244 -12.355 1.00 72.75 75 SER A O 1
ATOM 545 N N . PRO A 1 76 ? -2.601 -1.366 -12.045 1.00 75.12 76 PRO A N 1
ATOM 546 C CA . PRO A 1 76 ? -2.772 -2.555 -12.879 1.00 75.12 76 PRO A CA 1
ATOM 547 C C . PRO A 1 76 ? -2.317 -2.353 -14.330 1.00 75.12 76 PRO A C 1
ATOM 549 O O . PRO A 1 76 ? -2.077 -3.331 -15.029 1.00 75.12 76 PRO A O 1
ATOM 552 N N . ASN A 1 77 ? -2.194 -1.100 -14.784 1.00 85.19 77 ASN A N 1
ATOM 553 C CA . ASN A 1 77 ? -1.976 -0.767 -16.193 1.00 85.19 77 ASN A CA 1
ATOM 554 C C . ASN A 1 77 ? -0.781 0.163 -16.445 1.00 85.19 77 ASN A C 1
ATOM 556 O O . ASN A 1 77 ? -0.577 0.579 -17.583 1.00 85.19 77 ASN A O 1
ATOM 560 N N . LYS A 1 78 ? 0.013 0.510 -15.425 1.00 90.75 78 LYS A N 1
ATOM 561 C CA . LYS A 1 78 ? 1.213 1.336 -1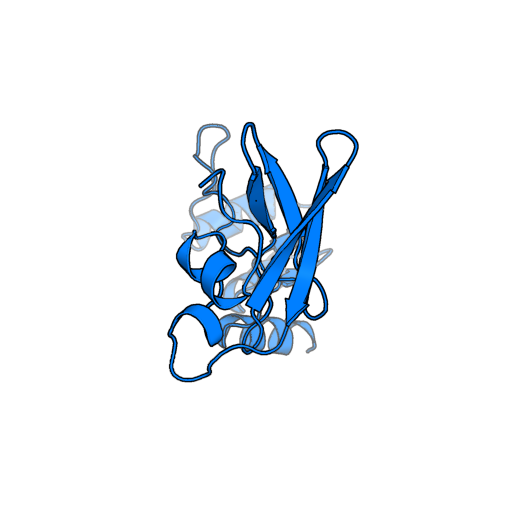5.620 1.00 90.75 78 LYS A CA 1
ATOM 562 C C . LYS A 1 78 ? 2.343 0.949 -14.677 1.00 90.75 78 LYS A C 1
ATOM 564 O O . LYS A 1 78 ? 2.110 0.430 -13.591 1.00 90.75 78 LYS A O 1
ATOM 569 N N . CYS A 1 79 ? 3.546 1.279 -15.111 1.00 95.38 79 CYS A N 1
ATOM 570 C CA . CYS A 1 79 ? 4.736 1.406 -14.287 1.00 95.38 79 CYS A CA 1
ATOM 571 C C . CYS A 1 79 ? 5.375 2.765 -14.591 1.00 95.38 79 CYS A C 1
ATOM 573 O O . CYS A 1 79 ? 5.038 3.365 -15.618 1.00 95.38 79 CYS A O 1
ATOM 575 N N . ASP A 1 80 ? 6.270 3.243 -13.735 1.00 95.94 80 ASP A N 1
ATOM 576 C CA . ASP A 1 80 ? 6.920 4.540 -13.922 1.00 95.94 80 ASP A CA 1
ATOM 577 C C . ASP A 1 80 ? 8.376 4.543 -13.458 1.00 95.94 80 ASP A C 1
ATOM 579 O O . ASP A 1 80 ? 8.791 3.670 -12.689 1.00 95.94 80 ASP A O 1
ATOM 583 N N . CYS A 1 81 ? 9.148 5.497 -13.981 1.00 97.06 81 CYS A N 1
ATOM 584 C CA . CYS A 1 81 ? 10.577 5.602 -13.732 1.00 97.06 81 CYS A CA 1
ATOM 585 C C . CYS A 1 81 ? 11.021 7.052 -13.560 1.00 97.06 81 CYS A C 1
ATOM 587 O O . CYS A 1 81 ? 10.705 7.893 -14.401 1.00 97.06 81 CYS A O 1
ATOM 589 N N . ASP A 1 82 ? 11.865 7.297 -12.566 1.00 96.94 82 ASP A N 1
ATOM 590 C CA . ASP A 1 82 ? 12.437 8.609 -12.292 1.00 96.94 82 ASP A CA 1
ATOM 591 C C . ASP A 1 82 ? 13.855 8.709 -12.855 1.00 96.94 82 ASP A C 1
ATOM 593 O O . ASP A 1 82 ? 14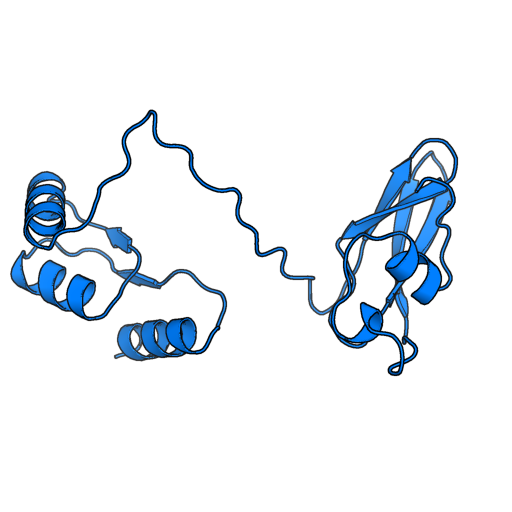.597 7.726 -12.962 1.00 96.94 82 ASP A O 1
ATOM 597 N N . TYR A 1 83 ? 14.228 9.920 -13.263 1.00 96.56 83 TYR A N 1
ATOM 598 C CA . TYR A 1 83 ? 15.591 10.204 -13.688 1.00 96.56 83 TYR A CA 1
ATOM 599 C C . TYR A 1 83 ? 16.477 10.454 -12.472 1.00 96.56 83 TYR A C 1
ATOM 601 O O . TYR A 1 83 ? 16.177 11.291 -11.620 1.00 96.56 83 TYR A O 1
ATOM 609 N N . HIS A 1 84 ? 17.633 9.807 -12.471 1.00 94.19 84 HIS A N 1
ATOM 610 C CA . HIS A 1 84 ? 18.735 10.113 -11.575 1.00 94.19 84 HIS A CA 1
ATOM 611 C C . HIS A 1 84 ? 19.999 10.342 -12.404 1.00 94.19 84 HIS A C 1
ATOM 613 O O . HIS A 1 84 ? 20.080 9.985 -13.579 1.00 94.19 84 HIS A O 1
ATOM 619 N N . LYS A 1 85 ? 21.010 10.986 -11.815 1.00 92.06 85 LYS A N 1
ATOM 620 C CA . LYS A 1 85 ? 22.250 11.304 -12.533 1.00 92.06 85 LYS A CA 1
ATOM 621 C C . LYS A 1 85 ? 22.877 10.021 -13.094 1.00 92.06 85 LYS A C 1
ATOM 623 O O . LYS A 1 85 ? 23.451 9.248 -12.338 1.00 92.06 85 LYS A O 1
ATOM 628 N N . GLY A 1 86 ? 22.805 9.852 -14.414 1.00 87.69 86 GLY A N 1
ATOM 629 C CA . GLY A 1 86 ? 23.389 8.713 -15.125 1.00 87.69 86 GLY A CA 1
ATOM 630 C C . GLY A 1 86 ? 22.397 7.703 -15.708 1.00 87.69 86 GLY A C 1
ATOM 631 O O . GLY A 1 86 ? 22.860 6.826 -16.419 1.00 87.69 86 GLY A O 1
ATOM 632 N N . GLY A 1 87 ? 21.083 7.824 -15.479 1.00 94.56 87 GLY A N 1
ATOM 633 C CA . GLY A 1 87 ? 20.100 6.860 -16.000 1.00 94.56 87 GLY A CA 1
ATOM 634 C C . GLY A 1 87 ? 18.738 6.927 -15.306 1.00 94.56 87 GLY A C 1
ATOM 635 O O . GLY A 1 87 ? 18.391 7.931 -14.680 1.00 94.56 87 GLY A O 1
ATOM 636 N N . CYS A 1 88 ? 17.967 5.845 -15.404 1.00 97.50 88 CYS A N 1
ATOM 637 C CA . CYS A 1 88 ? 16.642 5.747 -14.787 1.00 97.50 88 CYS A CA 1
ATOM 638 C C . CYS A 1 88 ? 16.590 4.741 -13.622 1.00 97.50 88 CYS A C 1
ATOM 640 O O . CYS A 1 88 ? 17.292 3.727 -13.629 1.00 97.50 88 CYS A O 1
ATOM 642 N N . THR A 1 89 ? 15.693 4.985 -12.664 1.00 97.44 89 THR A N 1
ATOM 643 C CA . THR A 1 89 ? 15.256 4.013 -11.644 1.00 97.44 89 THR A CA 1
ATOM 644 C C . THR A 1 89 ? 13.739 3.847 -11.707 1.00 97.44 89 THR A C 1
ATOM 646 O O . THR A 1 89 ? 13.036 4.728 -12.191 1.00 97.44 89 THR A O 1
ATOM 649 N N . ILE A 1 90 ? 13.207 2.704 -11.276 1.00 96.44 90 IL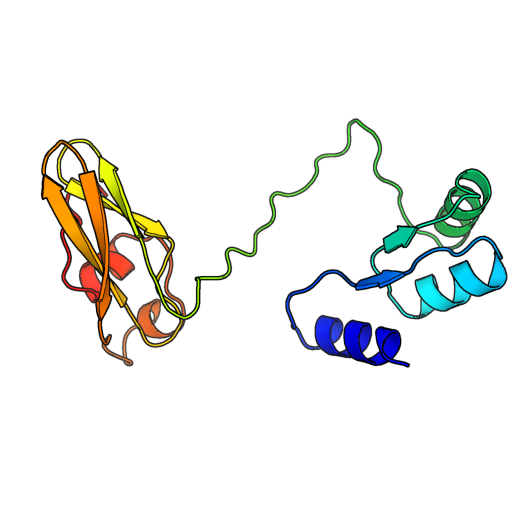E A N 1
ATOM 650 C CA . ILE A 1 90 ? 11.760 2.484 -11.192 1.00 96.44 90 ILE A CA 1
ATOM 651 C C . ILE A 1 90 ? 11.268 3.239 -9.962 1.00 96.44 90 ILE A C 1
ATOM 653 O O . ILE A 1 90 ? 11.689 2.937 -8.851 1.00 96.44 90 ILE A O 1
ATOM 657 N N . SER A 1 91 ? 10.351 4.175 -10.171 1.00 93.56 91 SER A N 1
ATOM 658 C CA . SER A 1 91 ? 9.630 4.869 -9.101 1.00 93.56 91 SER A CA 1
ATOM 659 C C . SER A 1 91 ? 8.259 4.255 -8.843 1.00 93.56 91 SER A C 1
ATOM 661 O O . SER A 1 91 ? 7.659 4.465 -7.790 1.00 93.56 91 SER A O 1
ATOM 663 N N . TRP A 1 92 ? 7.753 3.466 -9.796 1.00 92.81 92 TRP A N 1
ATOM 664 C CA . TRP A 1 92 ? 6.510 2.732 -9.637 1.00 92.81 92 TRP A CA 1
ATOM 665 C C . TRP A 1 92 ? 6.579 1.355 -10.311 1.00 92.81 92 TRP A C 1
ATOM 667 O O . TRP A 1 92 ? 6.681 1.283 -11.544 1.00 92.81 92 TRP A O 1
ATOM 677 N N . PRO A 1 93 ? 6.495 0.248 -9.548 1.00 93.50 93 PRO A N 1
ATOM 678 C CA . PRO A 1 93 ? 6.716 -1.091 -10.076 1.00 93.50 93 PRO A CA 1
ATOM 679 C C . PRO A 1 93 ? 5.647 -1.513 -11.087 1.00 93.50 93 PRO A C 1
ATOM 681 O O . PRO A 1 93 ? 4.536 -0.980 -11.139 1.00 93.50 93 PRO A O 1
ATOM 684 N N . ALA A 1 94 ? 5.988 -2.511 -11.901 1.00 94.69 94 ALA A N 1
ATOM 685 C CA . ALA A 1 94 ? 5.025 -3.155 -12.785 1.00 94.69 94 ALA A CA 1
ATOM 686 C C . ALA A 1 94 ? 3.996 -3.985 -11.985 1.00 94.69 94 ALA A C 1
ATOM 688 O O . ALA A 1 94 ? 4.293 -4.455 -10.886 1.00 94.69 94 ALA A O 1
ATOM 689 N N . PRO A 1 95 ? 2.786 -4.205 -12.523 1.00 92.31 95 PRO A N 1
ATOM 690 C CA . PRO A 1 95 ? 1.866 -5.200 -11.989 1.00 92.31 95 PRO A CA 1
ATOM 691 C C . PRO A 1 95 ? 2.411 -6.620 -12.195 1.00 92.31 95 PRO A C 1
ATOM 693 O O . PRO A 1 95 ? 3.271 -6.860 -13.045 1.00 92.31 95 PRO A O 1
ATOM 696 N N . SER A 1 96 ? 1.872 -7.575 -11.433 1.00 91.56 96 SER A N 1
ATOM 697 C CA . SER A 1 96 ? 2.228 -8.992 -11.566 1.00 91.56 96 SER A CA 1
ATOM 698 C C . SER A 1 96 ? 2.068 -9.478 -13.013 1.00 91.56 96 SER A C 1
ATOM 700 O O . SER A 1 96 ? 1.129 -9.091 -13.711 1.00 91.56 96 SER A O 1
ATOM 702 N N . LEU A 1 97 ? 2.990 -10.337 -13.450 1.00 93.62 97 LEU A N 1
ATOM 703 C CA . LEU A 1 97 ? 3.126 -10.877 -14.808 1.00 93.62 97 LEU A CA 1
ATOM 704 C C . LEU A 1 97 ? 3.519 -9.842 -15.880 1.00 93.62 97 LEU A C 1
ATOM 706 O O . LEU A 1 97 ? 3.383 -10.101 -17.081 1.00 93.62 97 LEU A O 1
ATOM 710 N N . LYS A 1 98 ? 4.039 -8.679 -15.469 1.00 96.12 98 LYS A N 1
ATOM 711 C CA . LYS A 1 98 ? 4.651 -7.665 -16.342 1.00 96.12 98 LYS A CA 1
ATOM 712 C C . LYS A 1 98 ? 5.995 -7.201 -15.779 1.00 96.12 98 LYS A C 1
ATOM 714 O O . LYS A 1 98 ? 6.284 -7.371 -14.600 1.00 96.12 98 LYS A O 1
ATOM 719 N N . ALA A 1 99 ? 6.803 -6.578 -16.632 1.00 96.75 99 ALA A N 1
ATOM 720 C CA . ALA A 1 99 ? 7.995 -5.841 -16.219 1.00 96.75 99 ALA A CA 1
ATOM 721 C C . ALA A 1 99 ? 7.932 -4.384 -16.685 1.00 96.75 99 ALA A C 1
ATOM 723 O O . ALA A 1 99 ? 7.193 -4.045 -17.617 1.00 96.75 99 ALA A O 1
ATOM 724 N N . CYS A 1 100 ? 8.705 -3.527 -16.016 1.00 97.38 100 CYS A N 1
ATOM 725 C CA . CYS A 1 100 ? 8.784 -2.113 -16.346 1.00 97.38 100 CYS A CA 1
ATOM 726 C C . CYS A 1 100 ? 10.013 -1.822 -17.197 1.00 97.38 100 CYS A C 1
ATOM 728 O O . CYS A 1 100 ? 11.144 -2.008 -16.755 1.00 97.38 100 CYS A O 1
ATOM 730 N N . LYS A 1 101 ? 9.790 -1.334 -18.415 1.00 98.00 101 LYS A N 1
ATOM 731 C CA . LYS A 1 101 ? 10.853 -0.844 -19.284 1.00 98.00 101 LYS A CA 1
ATOM 732 C C . LYS A 1 101 ? 11.043 0.654 -19.074 1.00 98.00 101 LYS A C 1
ATOM 734 O O . LYS A 1 101 ? 10.307 1.454 -19.655 1.00 98.00 101 LYS A O 1
ATOM 739 N N . CYS A 1 102 ? 12.035 1.024 -18.271 1.00 98.00 102 CYS A N 1
ATOM 740 C CA . CYS A 1 102 ? 12.448 2.416 -18.134 1.00 98.00 102 CYS A CA 1
ATOM 741 C C . CYS A 1 102 ? 13.138 2.914 -19.405 1.00 98.00 102 CYS A C 1
ATOM 743 O O . CYS A 1 102 ? 13.880 2.179 -20.061 1.00 98.00 102 CYS A O 1
ATOM 745 N N . LYS A 1 103 ? 12.889 4.169 -19.774 1.00 97.44 103 LYS A N 1
ATOM 746 C CA . LYS A 1 103 ? 13.572 4.818 -20.894 1.00 97.44 103 LYS A CA 1
ATOM 747 C C . LYS A 1 103 ? 13.739 6.306 -20.626 1.00 97.44 103 LYS A C 1
ATOM 749 O O . LYS A 1 103 ? 12.748 6.977 -20.334 1.00 97.44 103 LYS A O 1
ATOM 754 N N . TYR A 1 104 ? 14.948 6.819 -20.839 1.00 96.06 104 TYR A N 1
ATOM 755 C CA . TYR A 1 104 ? 15.208 8.254 -20.860 1.00 96.06 104 TYR A CA 1
ATOM 756 C C . TYR A 1 104 ? 14.383 8.951 -21.952 1.00 96.06 104 TYR A C 1
ATOM 758 O O . TYR A 1 104 ? 14.355 8.520 -23.112 1.00 96.06 104 TYR A O 1
ATOM 766 N N . LYS A 1 105 ? 13.680 10.021 -21.578 1.00 94.81 105 LYS A N 1
ATOM 767 C CA . LYS A 1 105 ? 12.774 10.774 -22.461 1.00 94.81 105 LYS A CA 1
ATOM 768 C C . LYS A 1 105 ? 13.339 12.130 -22.891 1.00 94.81 105 LYS A C 1
ATOM 770 O O . LYS A 1 105 ? 12.714 12.801 -23.707 1.00 94.81 105 LYS A O 1
ATOM 775 N N . GLY A 1 106 ? 14.524 12.508 -22.411 1.00 89.56 106 GLY A N 1
ATOM 776 C CA . GLY A 1 106 ? 15.095 13.842 -22.613 1.00 89.56 106 GLY A CA 1
ATOM 777 C C . GLY A 1 106 ? 14.808 14.776 -21.437 1.00 89.56 106 GLY A C 1
ATOM 778 O O . GLY A 1 106 ? 14.059 14.423 -20.533 1.00 89.56 106 GLY A O 1
ATOM 779 N N . ALA A 1 107 ? 15.433 15.957 -21.430 1.00 91.38 107 ALA A N 1
ATOM 780 C CA . ALA A 1 107 ? 15.249 16.982 -20.394 1.00 91.38 107 ALA A CA 1
ATOM 781 C C . ALA A 1 107 ? 15.375 16.466 -18.943 1.00 91.38 107 ALA A C 1
ATOM 783 O O . ALA A 1 107 ? 14.630 16.906 -18.074 1.00 91.38 107 ALA A O 1
ATOM 784 N N . TRP A 1 108 ? 16.308 15.538 -18.678 1.00 92.75 108 TRP A N 1
ATOM 785 C CA . TRP A 1 108 ? 16.488 14.924 -17.353 1.00 92.75 108 TRP A CA 1
ATOM 786 C C . TRP A 1 108 ? 15.224 14.216 -16.841 1.00 92.75 108 TRP A C 1
ATOM 788 O O . TRP A 1 108 ? 14.932 14.243 -15.652 1.00 92.75 108 TRP A O 1
ATOM 798 N N . THR A 1 109 ? 14.464 13.590 -17.745 1.00 95.94 109 THR A N 1
ATOM 799 C CA . THR A 1 109 ? 13.262 12.817 -17.408 1.00 95.94 109 THR A CA 1
ATOM 800 C C . THR A 1 109 ? 13.365 11.376 -17.889 1.00 95.94 109 THR A C 1
ATOM 802 O O . THR A 1 109 ? 13.934 11.077 -18.944 1.00 95.94 109 THR A O 1
ATOM 805 N N . CYS A 1 110 ? 12.774 10.478 -17.110 1.00 97.62 110 CYS A N 1
ATOM 806 C CA . CYS A 1 110 ? 12.565 9.081 -17.454 1.00 97.62 110 CYS A CA 1
ATOM 807 C C . CYS A 1 110 ? 11.065 8.790 -17.483 1.00 97.62 110 CYS A C 1
ATOM 809 O O . CYS A 1 110 ? 10.250 9.596 -17.045 1.00 97.62 110 CYS A O 1
ATOM 811 N N . GLY A 1 111 ? 10.694 7.657 -18.069 1.00 96.12 111 GLY A N 1
ATOM 812 C CA . GLY A 1 111 ? 9.334 7.149 -17.963 1.00 96.12 111 GLY A CA 1
ATOM 813 C C . GLY A 1 111 ? 9.285 5.645 -18.169 1.00 96.12 111 GLY A C 1
ATOM 814 O O . GLY A 1 111 ? 10.148 5.075 -18.850 1.00 96.12 111 GLY A O 1
ATOM 815 N N . GLY A 1 112 ? 8.263 5.021 -17.589 1.00 96.81 112 GLY A N 1
ATOM 816 C CA . GLY A 1 112 ? 8.025 3.582 -17.661 1.00 96.81 112 GLY A CA 1
ATOM 817 C C . GLY A 1 112 ? 7.118 3.158 -18.818 1.00 96.81 112 GLY A C 1
ATOM 818 O O . GLY A 1 112 ? 6.309 3.920 -19.351 1.00 96.81 112 GLY A O 1
ATOM 819 N N . SER A 1 113 ? 7.247 1.908 -19.249 1.00 96.50 113 SER A N 1
ATOM 820 C CA . SER A 1 113 ? 6.301 1.253 -20.158 1.00 96.50 113 SER A CA 1
ATOM 821 C C . SER A 1 113 ? 6.188 -0.223 -19.798 1.00 96.50 113 SER A C 1
ATOM 823 O O . SER A 1 113 ? 7.199 -0.877 -19.543 1.00 96.50 113 SER A O 1
ATOM 825 N N . LEU A 1 114 ? 4.964 -0.754 -19.774 1.00 96.94 114 LEU A N 1
ATOM 826 C CA . LEU 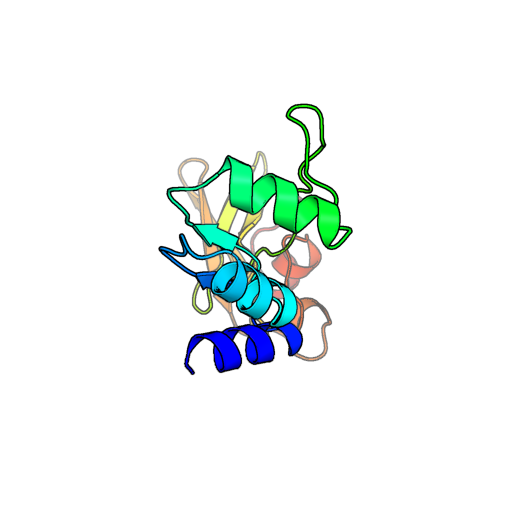A 1 114 ? 4.742 -2.163 -19.462 1.00 96.94 114 LEU A CA 1
ATOM 827 C C . LEU A 1 114 ? 5.164 -3.053 -20.628 1.00 96.94 114 LEU A C 1
ATOM 829 O O . LEU A 1 114 ? 4.733 -2.857 -21.764 1.00 96.94 114 LEU A O 1
ATOM 833 N N . VAL A 1 115 ? 5.951 -4.076 -20.319 1.00 96.81 115 VAL A N 1
ATOM 834 C CA . VAL A 1 115 ? 6.341 -5.133 -21.254 1.00 96.81 115 VAL A CA 1
ATOM 835 C C . VAL A 1 115 ? 6.051 -6.505 -20.651 1.00 96.81 115 VAL A C 1
ATOM 837 O O . VAL A 1 115 ? 5.859 -6.647 -19.440 1.00 96.81 115 VAL A O 1
ATOM 840 N N . SER A 1 116 ? 5.972 -7.528 -21.499 1.00 96.19 116 SER A N 1
ATOM 841 C CA . SER A 1 116 ? 5.919 -8.915 -21.028 1.00 96.19 116 SER A CA 1
ATOM 842 C C . SER A 1 116 ? 7.233 -9.280 -20.337 1.00 96.19 116 SER A C 1
ATOM 844 O O . SER A 1 116 ? 8.294 -8.849 -20.781 1.00 96.19 116 SER A O 1
ATOM 846 N N . CYS A 1 117 ? 7.159 -10.073 -19.269 1.00 95.38 117 CYS A N 1
ATOM 847 C CA . CYS A 1 117 ? 8.331 -10.588 -18.567 1.00 95.38 117 CYS A CA 1
ATOM 848 C C . CYS A 1 117 ? 8.485 -12.095 -18.740 1.00 95.38 117 CYS A C 1
ATOM 850 O O . CYS A 1 117 ? 7.529 -12.806 -19.050 1.00 95.38 117 CYS A O 1
ATOM 852 N N . ASP A 1 118 ? 9.704 -12.574 -18.508 1.00 93.94 118 ASP A N 1
ATOM 853 C CA . ASP A 1 118 ? 9.980 -13.997 -18.368 1.00 93.94 118 ASP A CA 1
ATOM 854 C C . ASP A 1 118 ? 9.364 -14.516 -17.059 1.00 93.94 118 ASP A C 1
ATOM 856 O O . ASP A 1 118 ? 9.811 -14.181 -15.958 1.00 93.94 118 ASP A O 1
ATOM 860 N N . VAL A 1 119 ? 8.330 -15.348 -17.196 1.00 94.12 119 VAL A N 1
ATOM 861 C CA . VAL A 1 119 ? 7.571 -15.939 -16.085 1.00 94.12 119 VAL A CA 1
ATOM 862 C C . VAL A 1 119 ? 8.382 -16.925 -15.247 1.00 94.12 119 VAL A C 1
ATOM 864 O O . VAL A 1 119 ? 7.917 -17.330 -14.190 1.00 94.12 119 VAL A O 1
ATOM 867 N N . SER A 1 120 ? 9.589 -17.316 -15.661 1.00 94.56 120 SER A N 1
ATOM 868 C CA . SER A 1 120 ? 10.491 -18.102 -14.811 1.00 94.56 120 SER A CA 1
ATOM 869 C C . SER A 1 120 ? 11.166 -17.251 -13.723 1.00 94.56 120 SER A C 1
ATOM 871 O O . SER A 1 120 ? 11.683 -17.779 -12.736 1.00 94.56 120 SER A O 1
ATOM 873 N N . ARG A 1 121 ? 11.157 -15.918 -13.870 1.00 94.25 121 ARG A N 1
ATOM 874 C CA . ARG A 1 121 ? 11.867 -14.984 -12.989 1.00 94.25 121 ARG A CA 1
ATOM 875 C C . ARG A 1 121 ? 10.976 -14.554 -11.812 1.00 94.25 121 ARG A C 1
ATOM 877 O O . ARG A 1 121 ? 9.856 -14.096 -12.039 1.00 94.25 121 ARG A O 1
ATOM 884 N N . PRO A 1 122 ? 11.472 -14.562 -10.556 1.00 93.88 122 PRO A N 1
ATOM 885 C CA . PRO A 1 122 ? 10.676 -14.168 -9.383 1.00 93.88 122 PRO A CA 1
ATOM 886 C C . PRO A 1 122 ? 10.063 -12.762 -9.479 1.00 93.88 122 PRO A C 1
ATOM 888 O O . PRO A 1 122 ? 8.917 -12.552 -9.079 1.00 93.88 122 PRO A O 1
ATOM 891 N N . LYS A 1 123 ? 10.799 -11.814 -10.074 1.00 93.69 123 LYS A N 1
ATOM 892 C CA . LYS A 1 123 ? 10.361 -10.424 -10.278 1.00 93.69 123 LYS A CA 1
ATOM 893 C C . LYS A 1 123 ? 9.234 -10.272 -11.303 1.00 93.69 123 LYS A C 1
ATOM 895 O O . LYS A 1 123 ? 8.637 -9.211 -11.362 1.00 93.69 123 LYS A O 1
ATOM 900 N N . CYS A 1 124 ? 8.913 -11.311 -12.076 1.00 94.50 124 CYS A N 1
ATOM 901 C CA . CYS A 1 124 ? 7.737 -11.307 -12.943 1.00 94.50 124 CYS A CA 1
ATOM 902 C C . CYS A 1 124 ? 6.452 -11.491 -12.115 1.00 94.50 124 CYS A C 1
ATOM 904 O O . CYS A 1 124 ? 5.464 -10.807 -12.351 1.00 94.50 124 CYS A O 1
ATOM 906 N N . TYR A 1 125 ? 6.462 -12.350 -11.087 1.00 92.38 125 TYR A N 1
ATOM 907 C CA . TYR A 1 125 ? 5.303 -12.537 -10.199 1.00 92.38 125 TYR A CA 1
ATOM 908 C C . TYR A 1 125 ? 5.207 -11.478 -9.109 1.00 92.38 125 TYR A C 1
ATOM 910 O O . TYR A 1 125 ? 4.104 -11.061 -8.748 1.00 92.38 125 TYR A O 1
ATOM 918 N N . ARG A 1 126 ? 6.360 -11.057 -8.583 1.00 90.06 126 ARG A N 1
ATOM 919 C CA . ARG A 1 126 ? 6.478 -10.056 -7.520 1.00 90.06 126 ARG A CA 1
ATOM 920 C C . ARG A 1 126 ? 7.419 -8.935 -7.969 1.00 90.06 126 ARG A C 1
ATOM 922 O O . ARG A 1 126 ? 8.561 -8.902 -7.506 1.00 90.06 126 ARG A O 1
ATOM 929 N N . PRO A 1 127 ? 6.979 -8.073 -8.902 1.00 91.38 127 PRO A N 1
ATOM 930 C CA . PRO A 1 127 ? 7.766 -6.920 -9.304 1.00 91.38 127 PRO A CA 1
ATOM 931 C C . PRO A 1 127 ? 7.930 -5.956 -8.132 1.00 91.38 127 PRO A C 1
ATOM 933 O O . PRO A 1 127 ? 7.057 -5.847 -7.271 1.00 91.38 127 PRO A O 1
ATOM 936 N N . ASP A 1 128 ? 9.046 -5.246 -8.125 1.00 93.06 128 ASP A N 1
ATOM 937 C CA . ASP A 1 128 ? 9.353 -4.175 -7.186 1.00 93.06 128 ASP A CA 1
ATOM 938 C C . ASP A 1 128 ? 10.244 -3.128 -7.873 1.00 93.06 128 ASP A C 1
ATOM 940 O O . ASP A 1 128 ? 10.421 -3.147 -9.093 1.00 93.06 128 ASP A O 1
ATOM 944 N N . GLU A 1 129 ? 10.759 -2.182 -7.097 1.00 94.62 129 GLU A N 1
ATOM 945 C CA . GLU A 1 129 ? 11.582 -1.062 -7.563 1.00 94.62 129 GLU A CA 1
ATOM 946 C C . GLU A 1 129 ? 13.071 -1.438 -7.630 1.00 94.62 129 GLU A C 1
ATOM 948 O O . GLU A 1 129 ? 13.931 -0.584 -7.468 1.00 94.62 129 GLU A O 1
ATOM 953 N N . SER A 1 130 ? 13.417 -2.722 -7.792 1.00 96.00 130 SER A N 1
ATOM 954 C CA . SER A 1 130 ? 14.817 -3.161 -7.790 1.00 96.00 130 SER A CA 1
ATOM 955 C C . SER A 1 130 ? 15.464 -3.091 -9.179 1.00 96.00 130 SER A C 1
ATOM 957 O O . SER A 1 130 ? 14.794 -3.164 -10.216 1.00 96.00 130 SER A O 1
ATOM 959 N N . LYS A 1 131 ? 16.804 -3.034 -9.217 1.00 96.75 131 LYS A N 1
ATOM 960 C CA . LYS A 1 131 ? 17.578 -3.059 -10.470 1.00 96.75 131 LYS A CA 1
ATOM 961 C C . LYS A 1 131 ? 17.252 -4.294 -11.310 1.00 96.75 131 LYS A C 1
ATOM 963 O O . LYS A 1 131 ? 17.108 -4.194 -12.527 1.00 96.75 131 LYS A O 1
ATOM 968 N N . GLU A 1 132 ? 17.062 -5.449 -10.669 1.00 96.81 132 GLU A N 1
ATOM 969 C CA . GLU A 1 132 ? 16.696 -6.695 -11.347 1.00 96.81 132 GLU A CA 1
ATOM 970 C C . GLU A 1 132 ? 15.316 -6.614 -12.014 1.00 96.81 132 GLU A C 1
ATOM 972 O O . GLU A 1 132 ? 15.124 -7.187 -13.087 1.00 96.81 132 GLU A O 1
ATOM 977 N N . ALA A 1 133 ? 14.353 -5.909 -11.407 1.00 96.38 133 ALA A N 1
ATOM 978 C CA . ALA A 1 133 ? 13.031 -5.700 -11.996 1.00 96.38 133 ALA A CA 1
ATOM 979 C C . ALA A 1 133 ? 13.096 -4.791 -13.238 1.00 96.38 133 ALA A C 1
ATOM 981 O O . ALA A 1 133 ? 12.431 -5.070 -14.238 1.00 96.38 133 ALA A O 1
ATOM 982 N N . CYS A 1 134 ? 13.947 -3.759 -13.215 1.00 97.38 134 CYS A N 1
ATOM 983 C CA . CYS A 1 134 ? 14.210 -2.905 -14.377 1.00 97.38 134 CYS A CA 1
ATOM 984 C C . CYS A 1 134 ? 14.902 -3.667 -15.514 1.00 97.38 134 CYS A C 1
ATOM 986 O O . CYS A 1 134 ? 14.479 -3.600 -16.673 1.00 97.38 134 CYS A O 1
ATOM 988 N N . GLN A 1 135 ? 15.923 -4.460 -15.181 1.00 97.38 135 GLN A N 1
ATOM 989 C CA . GLN A 1 135 ? 16.645 -5.283 -16.152 1.00 97.38 135 GLN A CA 1
ATOM 990 C C . GLN A 1 135 ? 15.736 -6.336 -16.792 1.00 97.38 135 GLN A C 1
ATOM 992 O O . GLN A 1 135 ? 15.828 -6.567 -17.996 1.00 97.38 135 GLN A O 1
ATOM 997 N N . LEU A 1 136 ? 14.806 -6.919 -16.026 1.00 97.56 136 LEU A N 1
ATOM 998 C CA . LEU A 1 136 ? 13.791 -7.833 -16.556 1.00 97.56 136 LEU A CA 1
ATOM 999 C C . LEU A 1 136 ? 12.897 -7.167 -17.616 1.00 97.56 136 LEU A C 1
ATOM 1001 O O . LEU A 1 136 ? 12.443 -7.839 -18.539 1.00 97.56 136 LEU A O 1
ATOM 1005 N N . GLY A 1 137 ? 12.659 -5.856 -17.507 1.00 96.69 137 GLY A N 1
ATOM 1006 C CA . GLY A 1 137 ? 11.934 -5.070 -18.508 1.00 96.69 137 GLY A CA 1
ATOM 1007 C C . GLY A 1 137 ? 12.779 -4.633 -19.710 1.00 96.69 137 GLY A C 1
ATOM 1008 O O . GLY A 1 137 ? 12.234 -4.086 -20.670 1.00 96.69 137 GLY A O 1
ATOM 1009 N N . GLY A 1 138 ? 14.098 -4.853 -19.681 1.00 96.88 138 GLY A N 1
ATOM 1010 C CA . GLY A 1 138 ? 15.023 -4.423 -20.733 1.00 96.88 138 GLY A CA 1
ATOM 1011 C C . GLY A 1 138 ? 15.060 -2.901 -20.918 1.00 96.88 138 GLY A C 1
ATOM 1012 O O . GLY A 1 138 ? 15.042 -2.424 -22.059 1.00 96.88 138 GLY A O 1
ATOM 1013 N N . GLY A 1 139 ? 14.997 -2.151 -19.813 1.00 95.56 139 GLY A N 1
ATOM 1014 C CA . GLY A 1 139 ? 15.052 -0.687 -19.785 1.00 95.56 139 GLY A CA 1
ATOM 1015 C C . GLY A 1 139 ? 16.450 -0.107 -19.557 1.00 95.56 139 GLY A C 1
ATOM 1016 O O . GLY A 1 139 ? 17.429 -0.836 -19.436 1.00 95.56 139 GLY A O 1
ATOM 1017 N N . ASP A 1 140 ? 16.510 1.221 -19.492 1.00 96.75 140 ASP A N 1
ATOM 1018 C CA . ASP A 1 140 ? 17.628 1.986 -18.927 1.00 96.75 140 ASP A CA 1
ATOM 1019 C C . ASP A 1 140 ? 17.591 1.849 -17.399 1.00 96.75 140 ASP A C 1
ATOM 1021 O O . ASP A 1 140 ? 16.602 2.228 -16.772 1.00 96.75 140 ASP A O 1
ATOM 1025 N N . CYS A 1 141 ? 18.640 1.265 -16.822 1.00 97.00 141 CYS A N 1
ATOM 1026 C CA . CYS A 1 141 ? 18.748 0.968 -15.392 1.00 97.00 141 CYS A CA 1
ATOM 1027 C C . CYS A 1 141 ? 20.097 1.450 -14.826 1.00 97.00 141 CYS A C 1
ATOM 1029 O O . CYS A 1 141 ? 20.624 0.857 -13.878 1.00 97.00 141 CYS A O 1
ATOM 1031 N N . ASP A 1 142 ? 20.697 2.473 -15.440 1.00 95.81 142 ASP A N 1
ATOM 1032 C CA . ASP A 1 142 ? 22.089 2.858 -15.176 1.00 95.81 142 ASP A CA 1
ATOM 1033 C C . ASP A 1 142 ? 22.260 3.678 -13.887 1.00 95.81 142 ASP A C 1
ATOM 1035 O O . ASP A 1 142 ? 23.370 3.780 -13.368 1.00 95.81 142 ASP A O 1
ATOM 1039 N N . ALA A 1 143 ? 21.168 4.200 -13.319 1.00 95.12 143 ALA A N 1
ATOM 1040 C CA . ALA A 1 143 ? 21.194 4.994 -12.089 1.00 95.12 143 ALA A CA 1
ATOM 1041 C C . ALA A 1 143 ? 20.793 4.236 -10.807 1.00 95.12 143 ALA A C 1
ATOM 1043 O O . ALA A 1 143 ? 20.505 4.871 -9.792 1.00 95.12 143 ALA A O 1
ATOM 1044 N N . TYR A 1 144 ? 20.774 2.901 -10.861 1.00 92.56 144 TYR A N 1
ATOM 1045 C CA . TYR A 1 144 ? 20.630 2.013 -9.698 1.00 92.56 144 TYR A CA 1
ATOM 1046 C C . TYR A 1 144 ? 21.957 1.665 -9.036 1.00 92.56 144 TYR A C 1
ATOM 1048 O O . TYR A 1 144 ? 22.863 1.213 -9.787 1.00 92.56 144 TYR A O 1
#

Secondary structure (DSSP, 8-state):
-HHHHHHHHHHTT-----EE-----HHHHHHHHHHT-SEE--S-HHHHHHHHHHTTPPPPPTTSPPPP-------TT--EEEEETTEEEEEEPPPTTEEE--EE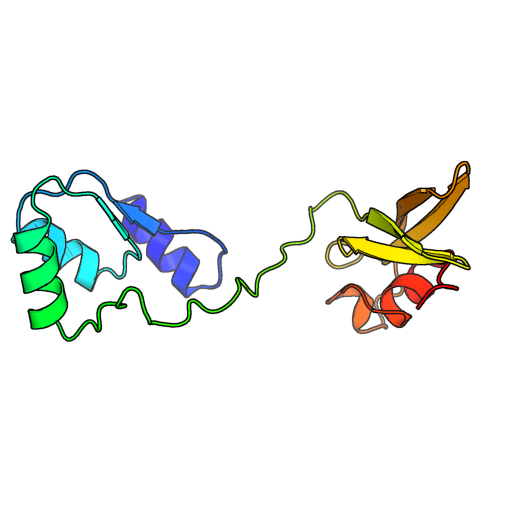EETTEEE--EEE--TTSHHHHS--SSHHHHHHTT---TT-

Radius of gyration: 21.86 Å; chains: 1; bounding box: 48×35×50 Å

Sequence (144 aa):
TGISQSVAGKAAGQHGMNYIWTLDKKSSMRTYIELGVQGIVTNRVDLAKTLAISMGLKLATPSSSIPVATASLPSPNKCDCDYHKGGCTISWPAPSLKACKCKYKGAWTCGGSLVSCDVSRPKCYRPDESKEACQLGGGDCDAY